Protein AF-A0A1E7NED5-F1 (afdb_monomer_lite)

Structure (mmCIF, N/CA/C/O backbone):
data_AF-A0A1E7NED5-F1
#
_entry.id   AF-A0A1E7NED5-F1
#
loop_
_atom_site.group_PDB
_atom_site.id
_atom_site.type_symbol
_atom_site.label_atom_id
_atom_site.label_alt_id
_atom_site.label_comp_id
_atom_site.label_asym_id
_atom_site.label_entity_id
_atom_site.label_seq_id
_atom_site.pdbx_PDB_ins_code
_atom_site.Cartn_x
_atom_site.Cartn_y
_atom_site.Cartn_z
_atom_site.occupancy
_atom_site.B_iso_or_equiv
_atom_site.auth_seq_id
_atom_site.auth_comp_id
_atom_site.auth_asym_id
_atom_site.auth_atom_id
_atom_site.pdbx_PDB_model_num
ATOM 1 N N . MET A 1 1 ? 6.137 -2.360 -31.219 1.00 37.16 1 MET A N 1
ATOM 2 C CA . MET A 1 1 ? 7.033 -2.064 -30.081 1.00 37.16 1 MET A CA 1
ATOM 3 C C . MET A 1 1 ? 6.544 -2.911 -28.916 1.00 37.16 1 MET A C 1
ATOM 5 O O . MET A 1 1 ? 5.445 -2.658 -28.444 1.00 37.16 1 MET A O 1
ATOM 9 N N . GLY A 1 2 ? 7.244 -4.000 -28.586 1.00 48.06 2 GLY A N 1
ATOM 10 C CA . GLY A 1 2 ? 6.815 -4.947 -27.548 1.00 48.06 2 GLY A CA 1
ATOM 11 C C . GLY A 1 2 ? 7.147 -4.423 -26.153 1.00 48.06 2 GLY A C 1
ATOM 12 O O . GLY A 1 2 ? 8.205 -3.824 -25.969 1.00 48.06 2 GLY A O 1
ATOM 13 N N . ALA A 1 3 ? 6.239 -4.606 -25.195 1.00 52.84 3 ALA A N 1
ATOM 14 C CA . ALA A 1 3 ? 6.495 -4.292 -23.794 1.00 52.84 3 ALA A CA 1
ATOM 15 C C . ALA A 1 3 ? 7.650 -5.162 -23.275 1.00 52.84 3 ALA A C 1
ATOM 17 O O . ALA A 1 3 ? 7.696 -6.358 -23.555 1.00 52.84 3 ALA A O 1
ATOM 18 N N . THR A 1 4 ? 8.591 -4.573 -22.535 1.00 55.12 4 THR A N 1
ATOM 19 C CA . THR A 1 4 ? 9.646 -5.340 -21.868 1.00 55.12 4 THR A CA 1
ATOM 20 C C . THR A 1 4 ? 8.994 -6.210 -20.790 1.00 55.12 4 THR A C 1
ATOM 22 O O . THR A 1 4 ? 8.361 -5.648 -19.889 1.00 55.12 4 THR A O 1
ATOM 25 N N . PRO A 1 5 ? 9.118 -7.548 -20.842 1.00 55.88 5 PRO A N 1
ATOM 26 C CA . PRO A 1 5 ? 8.560 -8.403 -19.805 1.00 55.88 5 PRO A CA 1
ATOM 27 C C . PRO A 1 5 ? 9.216 -8.046 -18.471 1.00 55.88 5 PRO A C 1
ATOM 29 O O . PRO A 1 5 ? 10.440 -8.086 -18.322 1.00 55.88 5 PRO A O 1
ATOM 32 N N . THR A 1 6 ? 8.397 -7.648 -17.498 1.00 60.34 6 THR A N 1
ATOM 33 C CA . THR A 1 6 ? 8.875 -7.330 -16.151 1.00 60.34 6 THR A CA 1
ATOM 34 C C . THR A 1 6 ? 8.909 -8.639 -15.367 1.00 60.34 6 THR A C 1
ATOM 36 O O . THR A 1 6 ? 7.948 -9.010 -14.702 1.00 60.34 6 THR A O 1
ATOM 39 N N . GLY A 1 7 ? 9.991 -9.401 -15.523 1.00 66.31 7 GLY A N 1
ATOM 40 C CA . GLY A 1 7 ? 10.194 -10.667 -14.818 1.00 66.31 7 GLY A CA 1
ATOM 41 C C . GLY A 1 7 ? 10.789 -10.466 -13.424 1.00 66.31 7 GLY A C 1
ATOM 42 O O . GLY A 1 7 ? 11.635 -9.594 -13.217 1.00 66.31 7 GLY A O 1
ATOM 43 N N . GLY A 1 8 ? 10.366 -11.290 -12.469 1.00 72.62 8 GLY A N 1
ATOM 44 C CA . GLY A 1 8 ? 10.962 -11.387 -11.137 1.00 72.62 8 GLY A CA 1
ATOM 45 C C . GLY A 1 8 ? 11.223 -12.848 -10.781 1.00 72.62 8 GLY A C 1
ATOM 46 O O . GLY A 1 8 ? 10.592 -13.754 -11.324 1.00 72.62 8 GLY A O 1
ATOM 47 N N . TRP A 1 9 ? 12.155 -13.099 -9.868 1.00 76.81 9 TRP A N 1
ATOM 48 C CA . TRP A 1 9 ? 12.378 -14.435 -9.322 1.00 76.81 9 TRP A CA 1
ATOM 49 C C . TRP A 1 9 ? 12.050 -14.440 -7.834 1.00 76.81 9 TRP A C 1
ATOM 51 O O . TRP A 1 9 ? 12.431 -13.531 -7.098 1.00 76.81 9 TRP A O 1
ATOM 61 N N . HIS A 1 10 ? 11.348 -15.480 -7.397 1.00 77.75 10 HIS A N 1
ATOM 62 C CA . HIS A 1 10 ? 11.176 -15.785 -5.985 1.00 77.75 10 HIS A CA 1
ATOM 63 C C . HIS A 1 10 ? 12.099 -16.943 -5.618 1.00 77.75 10 HIS A C 1
ATOM 65 O O . HIS A 1 10 ? 12.179 -17.948 -6.331 1.00 77.75 10 HIS A O 1
ATOM 71 N N . LEU A 1 11 ? 12.816 -16.775 -4.509 1.00 84.44 11 LEU A N 1
ATOM 72 C CA . LEU A 1 11 ? 13.666 -17.803 -3.931 1.00 84.44 11 LEU A CA 1
ATOM 73 C C . LEU A 1 11 ? 12.928 -18.442 -2.758 1.00 84.44 11 LEU A C 1
ATOM 75 O O . LEU A 1 11 ? 12.599 -17.755 -1.790 1.00 84.44 11 LEU A O 1
ATOM 79 N N . PHE A 1 12 ? 12.685 -19.744 -2.840 1.00 81.56 12 PHE A N 1
ATOM 80 C CA . PHE A 1 12 ? 12.094 -20.517 -1.757 1.00 81.56 12 PHE A CA 1
ATOM 81 C C . PHE A 1 12 ? 13.183 -21.357 -1.102 1.00 81.56 12 PHE A C 1
ATOM 83 O O . PHE A 1 12 ? 13.838 -22.160 -1.765 1.00 81.56 12 PHE A O 1
ATOM 90 N N . ILE A 1 13 ? 13.376 -21.158 0.199 1.00 86.88 13 ILE A N 1
ATOM 91 C CA . ILE A 1 13 ? 14.314 -21.934 1.009 1.00 86.88 13 ILE A CA 1
ATOM 92 C C . ILE A 1 13 ? 13.483 -22.905 1.843 1.00 86.88 13 ILE A C 1
ATOM 94 O O . ILE A 1 13 ? 12.624 -22.487 2.623 1.00 86.88 13 ILE A O 1
ATOM 98 N N . THR A 1 14 ? 13.697 -24.200 1.645 1.00 86.12 14 THR A N 1
ATOM 99 C CA . THR A 1 14 ? 13.010 -25.254 2.393 1.00 86.12 14 THR A CA 1
ATOM 100 C C . THR A 1 14 ? 13.696 -25.492 3.739 1.00 86.12 14 THR A C 1
ATOM 102 O O . THR A 1 14 ? 14.836 -25.092 3.972 1.00 86.12 14 THR A O 1
ATOM 105 N N . LYS A 1 15 ? 12.988 -26.144 4.668 1.00 83.50 15 LYS A N 1
ATOM 106 C CA . LYS A 1 15 ? 13.464 -26.366 6.046 1.00 83.50 15 LYS A CA 1
ATOM 107 C C . LYS A 1 15 ? 14.752 -27.204 6.128 1.00 83.50 15 LYS A C 1
ATOM 109 O O . LYS A 1 15 ? 15.503 -27.060 7.085 1.00 83.50 15 LYS A O 1
ATOM 114 N N . ASP A 1 16 ? 14.999 -28.062 5.145 1.00 92.06 16 ASP A N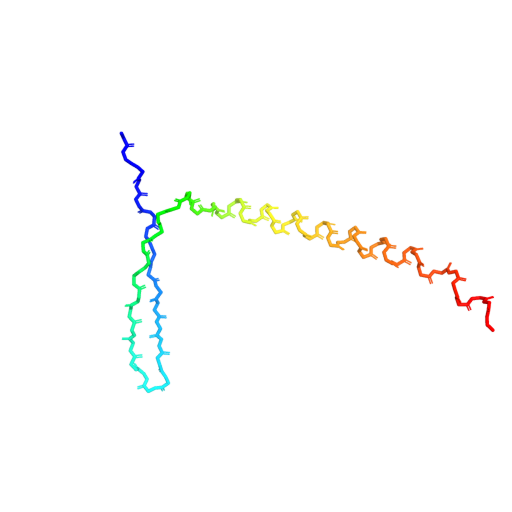 1
ATOM 115 C CA . ASP A 1 16 ? 16.220 -28.864 4.981 1.00 92.06 16 ASP A CA 1
ATOM 116 C C . ASP A 1 16 ? 17.370 -28.095 4.295 1.00 92.06 16 ASP A C 1
ATOM 118 O O . ASP A 1 16 ? 18.423 -28.666 4.028 1.00 92.06 16 ASP A O 1
ATOM 122 N N . GLY A 1 17 ? 17.192 -26.797 4.024 1.00 84.25 17 GLY A N 1
ATOM 123 C CA . GLY A 1 17 ? 18.208 -25.930 3.426 1.00 84.25 17 GLY A CA 1
ATOM 124 C C . GLY A 1 17 ? 18.294 -26.021 1.904 1.00 84.25 17 GLY A C 1
ATOM 125 O O . GLY A 1 17 ? 19.102 -25.315 1.298 1.00 84.25 17 GLY A O 1
ATOM 126 N N . SER A 1 18 ? 17.460 -26.845 1.263 1.00 87.94 18 SER A N 1
ATOM 127 C CA . SER A 1 18 ? 17.367 -26.841 -0.194 1.00 87.94 18 SER A CA 1
ATOM 128 C C . SER A 1 18 ? 16.767 -25.517 -0.678 1.00 87.94 18 SER A C 1
ATOM 130 O O . SER A 1 18 ? 15.989 -24.858 0.016 1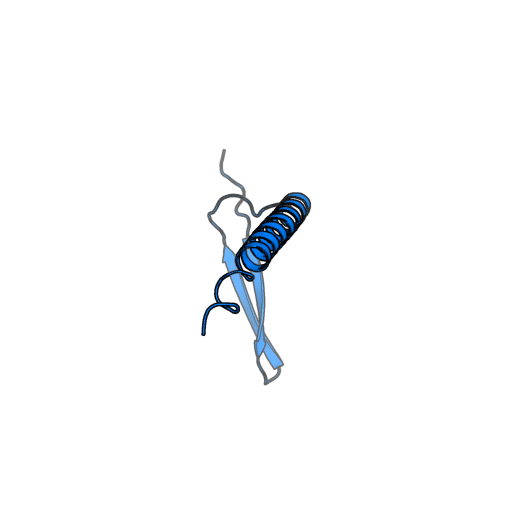.00 87.94 18 SER A O 1
ATOM 132 N N . THR A 1 19 ? 17.168 -25.088 -1.871 1.00 88.81 19 THR A N 1
ATOM 133 C CA . THR A 1 19 ? 16.684 -23.835 -2.444 1.00 88.81 19 THR A CA 1
ATOM 134 C C . THR A 1 19 ? 16.067 -24.095 -3.806 1.00 88.81 19 THR A C 1
ATOM 136 O O . THR A 1 19 ? 16.691 -24.713 -4.666 1.00 88.81 19 THR A O 1
ATOM 139 N N . THR A 1 20 ? 14.852 -23.597 -4.021 1.00 84.12 20 THR A N 1
ATOM 140 C CA . THR A 1 20 ? 14.167 -23.650 -5.315 1.00 84.12 20 THR A CA 1
ATOM 141 C C . THR A 1 20 ? 13.933 -22.234 -5.831 1.00 84.12 20 THR A C 1
ATOM 143 O O . THR A 1 20 ? 13.459 -21.349 -5.116 1.00 84.12 20 THR A O 1
ATOM 146 N N . LYS A 1 21 ? 14.321 -21.997 -7.088 1.00 80.19 21 LYS A N 1
ATOM 147 C CA . LYS A 1 21 ? 14.108 -20.724 -7.781 1.00 80.19 21 LYS A CA 1
ATOM 148 C C . LYS A 1 21 ? 12.885 -20.864 -8.671 1.00 80.19 21 LYS A C 1
ATOM 150 O O . LYS A 1 21 ? 12.861 -21.720 -9.549 1.00 80.19 21 LYS A O 1
ATOM 155 N N . HIS A 1 22 ? 11.904 -20.000 -8.465 1.00 74.56 22 HIS A N 1
ATOM 156 C CA . HIS A 1 22 ? 10.745 -19.907 -9.339 1.00 74.56 22 HIS A CA 1
ATOM 157 C C . HIS A 1 22 ? 10.820 -18.573 -10.076 1.00 74.56 22 HIS A C 1
ATOM 159 O O . HIS A 1 22 ? 10.742 -17.502 -9.468 1.00 74.56 22 HIS A O 1
ATOM 165 N N . GLU A 1 23 ? 11.022 -18.642 -11.388 1.00 74.94 23 GLU A N 1
ATOM 166 C CA . GLU A 1 23 ? 10.943 -17.475 -12.259 1.00 74.94 23 GLU A CA 1
ATOM 167 C C . GLU A 1 23 ? 9.481 -17.225 -12.618 1.00 74.94 23 GLU A C 1
ATOM 169 O O . GLU A 1 23 ? 8.801 -18.101 -13.149 1.00 74.94 23 GLU A O 1
ATOM 174 N N . HIS A 1 24 ? 8.997 -16.025 -12.306 1.00 65.12 24 HIS A N 1
ATOM 175 C CA . HIS A 1 24 ? 7.691 -15.556 -12.740 1.00 65.12 24 HIS A CA 1
ATOM 176 C C . HIS A 1 24 ? 7.890 -14.478 -13.799 1.00 65.12 24 HIS A C 1
ATOM 178 O O . HIS A 1 24 ? 8.407 -13.388 -13.531 1.00 65.12 24 HIS A O 1
ATOM 184 N N . PHE A 1 25 ? 7.440 -14.784 -15.011 1.00 62.78 25 PHE A N 1
ATOM 185 C CA . PHE A 1 25 ? 7.254 -13.791 -16.056 1.00 62.78 25 PHE A CA 1
ATOM 186 C C . PHE A 1 25 ? 5.876 -13.164 -15.853 1.00 62.78 25 PHE A C 1
ATOM 188 O O . PHE A 1 25 ? 4.856 -13.834 -16.001 1.00 62.78 25 PHE A O 1
ATOM 195 N N . PHE A 1 26 ? 5.838 -11.893 -15.454 1.00 63.16 26 PHE A N 1
ATOM 196 C CA . PHE A 1 26 ? 4.588 -11.145 -15.414 1.00 63.16 26 PHE A CA 1
ATOM 197 C C . PHE A 1 26 ? 4.341 -10.527 -16.792 1.00 63.16 26 PHE A C 1
ATOM 199 O O . PHE A 1 26 ? 4.944 -9.511 -17.136 1.00 63.16 26 PHE A O 1
ATOM 206 N N . ASP A 1 27 ? 3.424 -11.125 -17.554 1.00 62.50 27 ASP A N 1
ATOM 207 C CA . ASP A 1 27 ? 2.811 -10.504 -18.736 1.00 62.50 27 ASP A CA 1
ATOM 208 C C . ASP A 1 27 ? 1.652 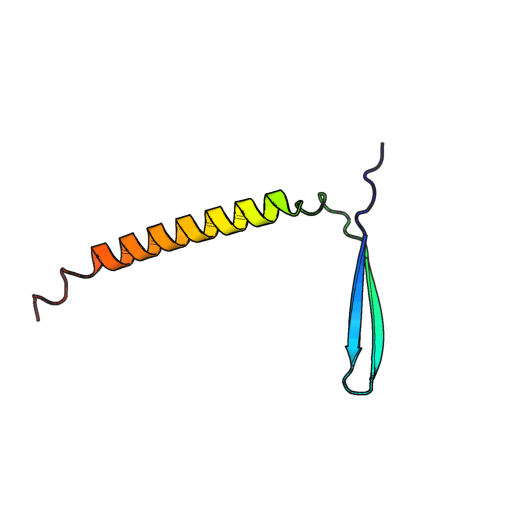-9.597 -18.295 1.00 62.50 27 ASP A C 1
ATOM 210 O O . ASP A 1 27 ? 0.470 -9.861 -18.512 1.00 62.50 27 ASP A O 1
ATOM 214 N N . GLY A 1 28 ? 2.000 -8.532 -17.576 1.00 64.88 28 GLY A N 1
ATOM 215 C CA . GLY A 1 28 ? 1.049 -7.578 -17.020 1.00 64.88 28 GLY A CA 1
ATOM 216 C C . GLY A 1 28 ? 1.553 -6.142 -17.117 1.00 64.88 28 GLY A C 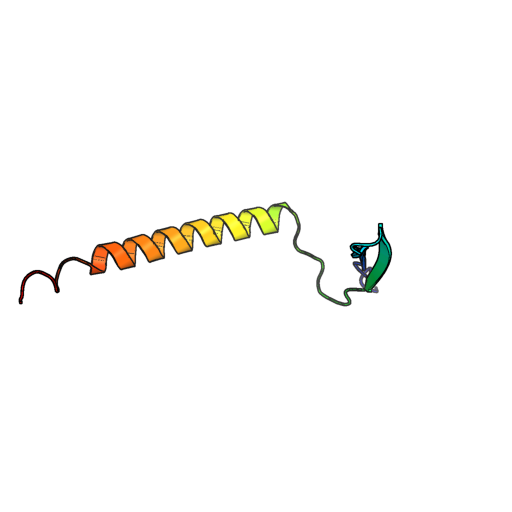1
ATOM 217 O O . GLY A 1 28 ? 2.698 -5.907 -17.514 1.00 64.88 28 GLY A O 1
ATOM 218 N N . PRO A 1 29 ? 0.712 -5.154 -16.760 1.00 67.31 29 PRO A N 1
ATOM 219 C CA . PRO A 1 29 ? 1.163 -3.775 -16.664 1.00 67.31 29 PRO A CA 1
ATOM 220 C C . PRO A 1 29 ? 2.367 -3.684 -15.712 1.00 67.31 29 PRO A C 1
ATOM 222 O O . PRO A 1 29 ? 2.457 -4.462 -14.755 1.00 67.31 29 PRO A O 1
ATOM 225 N N . PRO A 1 30 ? 3.300 -2.750 -15.963 1.00 74.75 30 PRO A N 1
ATOM 226 C CA . PRO A 1 30 ? 4.516 -2.629 -15.174 1.00 74.75 30 PRO A CA 1
ATOM 227 C C . PRO A 1 30 ? 4.184 -2.484 -13.689 1.00 74.75 30 PRO A C 1
ATOM 229 O O . PRO A 1 30 ? 3.240 -1.786 -13.307 1.00 74.75 30 PRO A O 1
ATOM 232 N N . LEU A 1 31 ? 4.985 -3.140 -12.848 1.00 79.56 31 LEU A N 1
ATOM 233 C CA . LEU A 1 31 ? 4.823 -3.052 -11.402 1.00 79.56 31 LEU A CA 1
ATOM 234 C C . LEU A 1 31 ? 4.886 -1.582 -10.952 1.00 79.56 31 LEU A C 1
ATOM 236 O O . LEU A 1 31 ? 5.736 -0.827 -11.437 1.00 79.56 31 LEU A O 1
ATOM 240 N N . PRO A 1 32 ? 4.038 -1.169 -9.994 1.00 82.69 32 PRO A N 1
ATOM 241 C CA . PRO A 1 32 ? 4.047 0.198 -9.505 1.00 82.69 32 PRO A CA 1
ATOM 242 C C . PRO A 1 32 ? 5.406 0.532 -8.882 1.00 82.69 32 PRO A C 1
ATOM 244 O O . PRO A 1 32 ? 5.989 -0.257 -8.126 1.00 82.69 32 PRO A O 1
ATOM 247 N N . SER A 1 33 ? 5.898 1.731 -9.181 1.00 88.12 33 SER A N 1
ATOM 248 C CA . SER A 1 33 ? 7.149 2.253 -8.642 1.00 88.12 33 SER A CA 1
ATOM 249 C C . SER A 1 33 ? 7.100 2.364 -7.115 1.00 88.12 33 SER A C 1
ATOM 251 O O . SER A 1 33 ? 6.034 2.398 -6.492 1.00 88.12 33 SER A O 1
ATOM 253 N N . ARG A 1 34 ? 8.273 2.482 -6.476 1.00 89.38 34 ARG A N 1
ATOM 254 C CA . ARG A 1 34 ? 8.354 2.721 -5.025 1.00 89.38 34 ARG A CA 1
ATOM 255 C C . ARG A 1 34 ? 7.536 3.947 -4.608 1.00 89.38 34 ARG A C 1
ATOM 257 O O . ARG A 1 34 ? 6.828 3.870 -3.611 1.00 89.38 34 ARG A O 1
ATOM 264 N N . ALA A 1 35 ? 7.595 5.033 -5.379 1.00 90.00 35 ALA A N 1
ATOM 265 C CA . ALA A 1 35 ? 6.834 6.250 -5.104 1.00 90.00 35 ALA A CA 1
ATOM 266 C C . ALA A 1 35 ? 5.316 6.009 -5.174 1.00 90.00 35 ALA A C 1
ATOM 268 O O . ALA A 1 35 ? 4.593 6.417 -4.269 1.00 90.00 35 ALA A O 1
ATOM 269 N N . GLN A 1 36 ? 4.843 5.275 -6.189 1.00 90.44 36 GLN A N 1
ATOM 270 C CA . GLN A 1 36 ? 3.426 4.914 -6.325 1.00 90.44 36 GLN A CA 1
ATOM 271 C C . GLN A 1 36 ? 2.941 4.044 -5.159 1.00 90.44 36 GLN A C 1
ATOM 273 O O . GLN A 1 36 ? 1.866 4.290 -4.617 1.00 90.44 36 GLN A O 1
ATOM 278 N N . ARG A 1 37 ? 3.751 3.070 -4.718 1.00 91.31 37 ARG A N 1
ATOM 279 C CA . ARG A 1 37 ? 3.423 2.230 -3.553 1.00 91.31 37 ARG A CA 1
ATOM 280 C C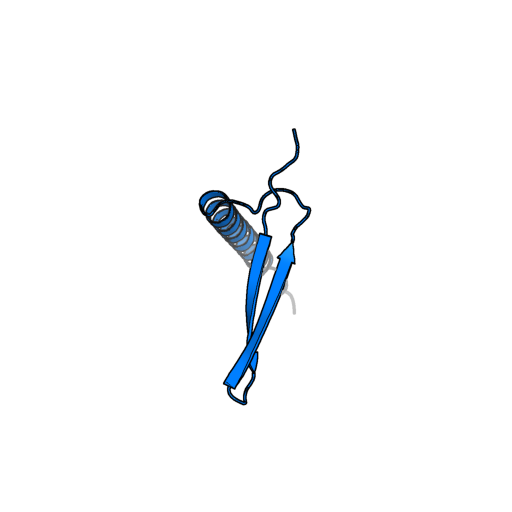 . ARG A 1 37 ? 3.347 3.035 -2.255 1.00 91.31 37 ARG A C 1
ATOM 282 O O . ARG A 1 37 ? 2.419 2.836 -1.479 1.00 91.31 37 ARG A O 1
ATOM 289 N N . VAL A 1 38 ? 4.288 3.956 -2.032 1.00 93.62 38 VAL A N 1
ATOM 290 C CA . VAL A 1 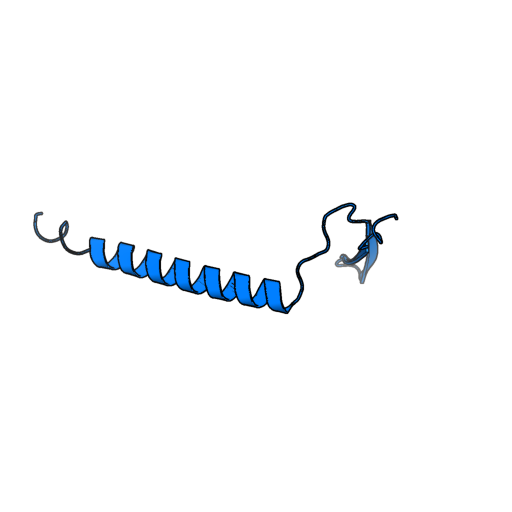38 ? 4.285 4.838 -0.850 1.00 93.62 38 VAL A CA 1
ATOM 291 C C . VAL A 1 38 ? 3.050 5.741 -0.846 1.00 93.62 38 VAL A C 1
ATOM 293 O O . VAL A 1 38 ? 2.374 5.835 0.176 1.00 93.62 38 VAL A O 1
ATOM 296 N N . ALA A 1 39 ? 2.714 6.353 -1.984 1.00 93.81 39 ALA A N 1
ATOM 297 C CA . ALA A 1 39 ? 1.529 7.199 -2.107 1.00 93.81 39 ALA A CA 1
ATOM 298 C C . ALA A 1 39 ? 0.228 6.415 -1.860 1.00 93.81 39 ALA A C 1
ATOM 300 O O . ALA A 1 39 ? -0.642 6.885 -1.128 1.00 93.81 39 ALA A O 1
ATOM 301 N N . ALA A 1 40 ? 0.115 5.201 -2.410 1.00 92.31 40 ALA A N 1
ATOM 302 C CA . ALA A 1 40 ? -1.037 4.331 -2.183 1.00 92.31 40 ALA A CA 1
ATOM 303 C C . ALA A 1 40 ? -1.184 3.942 -0.703 1.00 92.31 40 ALA A C 1
ATOM 305 O O . ALA A 1 40 ? -2.290 3.982 -0.166 1.00 92.31 40 ALA A O 1
ATOM 306 N N . LEU A 1 41 ? -0.074 3.625 -0.028 1.00 94.38 41 LEU A N 1
ATOM 307 C CA . LEU A 1 41 ? -0.086 3.283 1.394 1.00 94.38 41 LEU A CA 1
ATOM 308 C C . LEU A 1 41 ? -0.493 4.476 2.268 1.00 94.38 41 LEU A C 1
ATOM 310 O O . LEU A 1 41 ? -1.300 4.317 3.181 1.00 94.38 41 LEU A O 1
ATOM 314 N N . ALA A 1 42 ? 0.009 5.675 1.960 1.00 92.75 42 ALA A N 1
ATOM 315 C CA . ALA A 1 42 ? -0.410 6.896 2.640 1.00 92.75 42 ALA A CA 1
ATOM 316 C C . ALA A 1 42 ? -1.913 7.152 2.444 1.00 92.75 42 ALA A C 1
ATOM 318 O O . ALA A 1 42 ? -2.626 7.395 3.415 1.00 92.75 42 ALA A O 1
ATOM 319 N N . HIS A 1 43 ? -2.415 7.026 1.208 1.00 93.44 43 HIS A N 1
ATOM 320 C CA . HIS A 1 43 ? -3.839 7.197 0.913 1.00 93.44 43 HIS A CA 1
ATOM 321 C C . HIS A 1 43 ? -4.711 6.195 1.680 1.00 93.44 43 HIS A C 1
ATOM 323 O O . HIS A 1 43 ? -5.729 6.580 2.252 1.00 93.44 43 HIS A O 1
ATOM 329 N N . LEU A 1 44 ? -4.291 4.929 1.749 1.00 93.00 44 LEU A N 1
ATOM 330 C CA . LEU A 1 44 ? -4.978 3.903 2.532 1.00 93.00 44 LEU A CA 1
ATOM 331 C C . LEU A 1 44 ? -5.005 4.253 4.028 1.00 93.00 44 LEU A C 1
ATOM 333 O O . LEU A 1 44 ? -6.052 4.136 4.659 1.00 93.00 44 LEU A O 1
ATOM 337 N N . GLY A 1 45 ? -3.886 4.736 4.577 1.00 91.75 45 GLY A N 1
ATOM 338 C CA . GLY A 1 45 ? -3.808 5.201 5.963 1.00 91.75 45 GLY A CA 1
ATOM 339 C C . GLY A 1 45 ? -4.797 6.329 6.268 1.00 91.75 45 GLY A C 1
ATOM 340 O O . GLY A 1 45 ? -5.517 6.252 7.262 1.00 91.75 45 GLY A O 1
ATOM 341 N N . TYR A 1 46 ? -4.904 7.327 5.384 1.00 89.75 46 TYR A N 1
ATOM 342 C CA . TYR A 1 46 ? -5.885 8.409 5.534 1.00 89.75 46 TYR A CA 1
ATOM 343 C C . TYR A 1 46 ? -7.326 7.895 5.500 1.00 89.75 46 TYR A C 1
ATOM 345 O O . TYR A 1 46 ? -8.119 8.232 6.374 1.00 89.75 46 TYR A O 1
ATOM 353 N N . ARG A 1 47 ? -7.659 7.017 4.545 1.00 88.31 47 ARG A N 1
ATOM 354 C CA . ARG A 1 47 ? -9.006 6.430 4.453 1.00 88.31 47 ARG A CA 1
ATOM 355 C C . ARG A 1 47 ? -9.366 5.593 5.675 1.00 88.31 47 ARG A C 1
ATOM 357 O O . ARG A 1 47 ? -10.515 5.610 6.107 1.00 88.31 47 ARG A O 1
ATOM 364 N N . LEU A 1 48 ? -8.397 4.875 6.235 1.00 87.06 48 LEU A N 1
ATOM 365 C CA . LEU A 1 48 ? -8.605 4.094 7.448 1.00 87.06 48 LEU A CA 1
ATOM 366 C C . LEU A 1 48 ? -8.834 4.999 8.666 1.00 87.06 48 LEU A C 1
ATOM 368 O O . LEU A 1 48 ? -9.715 4.715 9.476 1.00 87.06 48 LEU A O 1
ATOM 372 N N . ALA A 1 49 ? -8.084 6.098 8.774 1.00 84.25 49 ALA A N 1
ATOM 373 C CA . ALA A 1 49 ? -8.286 7.091 9.823 1.00 84.25 49 ALA A CA 1
ATOM 374 C C . ALA A 1 49 ? -9.687 7.718 9.735 1.00 84.25 49 ALA A C 1
ATOM 376 O O . ALA A 1 49 ? -10.401 7.714 10.741 1.00 84.25 49 ALA A O 1
ATOM 377 N N . ASP A 1 50 ? -10.111 8.136 8.535 1.00 81.00 50 ASP A N 1
ATOM 378 C CA . ASP A 1 50 ? -11.458 8.661 8.272 1.00 81.00 50 ASP A CA 1
ATOM 379 C C . ASP A 1 50 ? -12.542 7.648 8.671 1.00 81.00 50 ASP A C 1
ATOM 381 O O . ASP A 1 50 ? -13.499 7.992 9.365 1.00 81.00 50 ASP A O 1
ATOM 385 N N . ALA A 1 51 ? -12.386 6.377 8.288 1.00 77.69 51 ALA A N 1
ATOM 386 C CA . ALA A 1 51 ? -13.328 5.321 8.655 1.00 77.69 51 ALA A CA 1
ATOM 387 C C . ALA A 1 51 ? -13.387 5.089 10.177 1.00 77.69 51 ALA A C 1
ATOM 389 O O . ALA A 1 51 ? -14.472 4.904 10.736 1.00 77.69 51 ALA A O 1
ATOM 390 N N . SER A 1 52 ? -12.243 5.134 10.871 1.00 74.06 52 SER A N 1
ATOM 391 C CA . SER A 1 52 ? -12.207 5.009 12.335 1.00 74.06 52 SER A CA 1
ATOM 392 C C . SER A 1 52 ? -12.867 6.202 13.030 1.00 74.06 52 SER A C 1
ATOM 394 O O . SER A 1 52 ? -13.563 6.020 14.033 1.00 74.06 52 SER A O 1
ATOM 396 N N . TYR A 1 53 ? -12.703 7.406 12.470 1.00 75.56 53 TYR A N 1
ATOM 397 C CA . TYR A 1 53 ? -13.336 8.622 12.959 1.00 75.56 53 TYR A CA 1
ATOM 398 C C . TYR A 1 53 ? -14.855 8.520 12.828 1.00 75.56 53 TYR A C 1
ATOM 400 O O . TYR A 1 53 ? -15.557 8.716 13.817 1.00 75.56 53 TYR A O 1
ATOM 408 N N . TRP A 1 54 ? -15.357 8.098 11.663 1.00 60.62 54 TRP A N 1
ATOM 409 C CA . TRP A 1 54 ? -16.784 7.836 11.462 1.00 60.62 54 TRP A CA 1
ATOM 410 C C . TRP A 1 54 ? -17.325 6.789 12.437 1.00 60.62 54 TRP A C 1
ATOM 412 O O . TRP A 1 54 ? -18.325 7.046 13.100 1.00 60.62 54 TRP A O 1
ATOM 422 N N . THR A 1 55 ? -16.628 5.661 12.600 1.00 67.56 55 THR A N 1
ATOM 423 C CA . THR A 1 55 ? -17.032 4.584 13.525 1.00 67.56 55 THR A CA 1
ATOM 424 C C . THR A 1 55 ? -17.097 5.067 14.979 1.00 67.56 55 THR A C 1
ATOM 426 O O . THR A 1 55 ? -17.995 4.687 15.733 1.00 67.56 55 THR A O 1
ATOM 429 N N . SER A 1 56 ? -16.155 5.923 15.381 1.00 59.47 56 SER A N 1
ATOM 430 C CA . SER A 1 56 ? -16.101 6.503 16.729 1.00 59.47 56 SER A CA 1
ATOM 431 C C . SER A 1 56 ? -17.171 7.579 16.934 1.00 59.47 56 SER A C 1
ATOM 433 O O . SER A 1 56 ? -17.780 7.634 18.001 1.00 59.47 56 SER A O 1
ATOM 435 N N . ALA A 1 57 ? -17.450 8.387 15.908 1.00 57.97 57 ALA A N 1
ATOM 436 C CA . ALA A 1 57 ? -18.490 9.413 15.920 1.00 57.97 57 ALA A CA 1
ATOM 437 C C . ALA A 1 57 ? -19.907 8.816 15.980 1.00 57.97 57 ALA A C 1
ATOM 439 O O . ALA A 1 57 ? -20.786 9.402 16.603 1.00 57.97 57 ALA A O 1
ATOM 440 N N . THR A 1 58 ? -20.124 7.628 15.408 1.00 56.72 58 THR A N 1
ATOM 441 C CA . THR A 1 58 ? -21.399 6.895 15.507 1.00 56.72 58 THR A CA 1
ATOM 442 C C . THR A 1 58 ? -21.594 6.142 16.829 1.00 56.72 58 THR A C 1
ATOM 444 O O . THR A 1 58 ? -22.641 5.531 17.025 1.00 56.72 58 THR A O 1
ATOM 447 N N . ARG A 1 59 ? -20.611 6.144 17.743 1.00 53.25 59 ARG A N 1
ATOM 448 C CA . ARG A 1 59 ? -20.646 5.324 18.967 1.00 53.25 59 ARG A CA 1
ATOM 449 C C . ARG A 1 59 ? -21.377 5.908 20.196 1.00 53.25 59 ARG A C 1
ATOM 451 O O . ARG A 1 59 ? -21.635 5.114 21.096 1.00 53.25 59 ARG A O 1
ATOM 458 N N . PRO A 1 60 ? -21.776 7.192 20.305 1.00 50.75 60 PRO A N 1
ATOM 459 C CA . PRO A 1 60 ? -22.568 7.644 21.446 1.00 50.75 60 PRO A CA 1
ATOM 460 C C . PRO A 1 60 ? -24.013 7.963 21.032 1.00 50.75 60 PRO A C 1
ATOM 462 O O . PRO A 1 60 ? -24.349 9.113 20.770 1.00 50.75 60 PRO A O 1
ATOM 465 N N . ALA A 1 61 ? -24.872 6.942 20.999 1.00 52.53 61 ALA A N 1
ATOM 466 C CA . ALA A 1 61 ? -26.329 7.120 21.078 1.00 52.53 61 ALA A CA 1
ATOM 467 C C . ALA A 1 61 ? -27.047 5.892 21.674 1.00 52.53 61 ALA A C 1
ATOM 469 O O . ALA A 1 61 ? -27.995 6.066 22.427 1.00 52.53 61 ALA A O 1
ATOM 470 N N . ASP A 1 62 ? -26.558 4.668 21.438 1.00 49.03 62 ASP A N 1
ATOM 471 C CA . ASP A 1 62 ? -27.239 3.438 21.902 1.00 49.03 62 ASP A CA 1
ATOM 472 C C . ASP A 1 62 ? -26.965 3.053 23.370 1.00 49.03 62 ASP A C 1
ATOM 474 O O . ASP A 1 62 ? -27.658 2.219 23.943 1.00 49.03 62 ASP A O 1
ATOM 478 N N . ALA A 1 63 ? -25.965 3.653 24.022 1.00 50.12 63 ALA A N 1
ATOM 479 C CA . ALA A 1 63 ? -25.623 3.333 25.415 1.00 50.12 63 ALA A CA 1
ATOM 480 C C . ALA A 1 63 ? -26.449 4.114 26.460 1.00 50.12 63 ALA A C 1
ATOM 482 O O . ALA A 1 63 ? -26.219 3.954 27.655 1.00 50.12 63 ALA A O 1
ATOM 483 N N . ALA A 1 64 ? -27.379 4.974 26.030 1.00 49.16 64 ALA A N 1
ATOM 484 C CA . ALA A 1 64 ? -28.174 5.835 26.911 1.00 49.16 64 ALA A CA 1
ATOM 485 C C . ALA A 1 64 ? -29.661 5.429 27.001 1.00 49.16 64 ALA A C 1
ATOM 487 O O . ALA A 1 64 ? -30.468 6.206 27.507 1.00 49.16 64 ALA A O 1
ATOM 488 N N . THR A 1 65 ? -30.055 4.254 26.491 1.00 50.72 65 THR A N 1
ATOM 489 C CA . THR A 1 65 ? -31.474 3.838 26.423 1.00 50.72 65 THR A CA 1
ATOM 490 C C . THR A 1 65 ? -31.714 2.357 26.757 1.00 50.72 65 THR A C 1
ATOM 492 O O . THR A 1 65 ? -32.577 1.724 26.152 1.00 50.72 65 THR A O 1
ATOM 495 N N . ALA A 1 66 ? -30.979 1.803 27.726 1.00 41.69 66 ALA A N 1
ATOM 496 C CA . ALA A 1 66 ? -31.240 0.474 28.293 1.00 41.69 66 ALA A CA 1
ATOM 497 C C . ALA A 1 66 ? -31.364 0.533 29.819 1.00 41.69 66 ALA A C 1
ATOM 499 O O . ALA A 1 66 ? -30.550 1.258 30.438 1.00 41.69 66 ALA A O 1
#

InterPro domains:
  IPR046270 Protein of unknown function DUF6303 [PF19820] (5-55)

Organism: Kitasatospora aureofaciens (NCBI:txid1894)

Foldseek 3Di:
DDDDFPKDWDWDQDPVRDIDIDIDGDPDDDDDDPVRVVVVVVVVVVVVVVVVVVVVVVPPDVVPPD

Sequence (66 aa):
MGATPTGGWHLFITKDGSTTKHEHFFDGPPLPSRAQRVAALAHLGYRLADASYWTSATRPADAATA

Radius of gyration: 22.7 Å; chains: 1; bounding box: 50×38×58 Å

Secondary structure (DSSP, 8-state):
-PPPPEEEEEEEE-TTS-EEEEEEEE-SSPPPPHHHHHHHHHHHHHHHHHHHHHHHHTSSSGGG--

pLDDT: mean 73.74, std 15.8, range [37.16, 94.38]